Protein AF-A0A6I1JMB6-F1 (afdb_monomer)

Solvent-accessible surface area (backbone atoms only — not comparable to full-atom values): 2761 Å² total; per-residue (Å²): 133,89,84,88,83,80,87,78,79,77,93,71,37,62,70,42,79,77,42,78,45,96,86,60,25,40,36,29,36,20,67,72,70,73,42,79,46,78,42,69,118

Radius of gyration: 11.48 Å; Cα contacts (8 Å, |Δi|>4): 59; chains: 1; bounding box: 32×21×23 Å

Structure (mmCIF, N/CA/C/O backbone):
data_AF-A0A6I1JMB6-F1
#
_entry.id   AF-A0A6I1JMB6-F1
#
loop_
_atom_site.group_PDB
_atom_site.id
_atom_site.type_symbol
_atom_site.label_atom_id
_atom_site.label_alt_id
_atom_site.label_comp_id
_atom_site.label_asym_id
_atom_site.label_entity_id
_atom_site.label_seq_id
_atom_site.pdbx_PDB_ins_code
_atom_site.Cartn_x
_atom_site.Cartn_y
_atom_site.Cartn_z
_atom_site.occupancy
_atom_site.B_iso_or_equiv
_atom_site.auth_seq_id
_atom_site.auth_comp_id
_atom_site.auth_asym_id
_atom_site.auth_atom_id
_atom_site.pdbx_PDB_model_num
ATOM 1 N N . MET A 1 1 ? 25.734 0.231 -12.344 1.00 72.75 1 MET A N 1
ATOM 2 C CA . MET A 1 1 ? 24.395 0.418 -12.933 1.00 72.75 1 MET A CA 1
ATOM 3 C C . MET A 1 1 ? 23.574 1.170 -11.912 1.00 72.75 1 MET A C 1
ATOM 5 O O . MET A 1 1 ? 23.510 0.709 -10.780 1.00 72.75 1 MET A O 1
ATOM 9 N N . GLU A 1 2 ? 23.050 2.332 -12.284 1.00 82.38 2 GLU A N 1
ATOM 10 C CA . GLU A 1 2 ? 22.083 3.075 -11.469 1.00 82.38 2 GLU A CA 1
ATOM 11 C C . GLU A 1 2 ? 20.784 2.256 -11.390 1.00 82.38 2 GLU A C 1
ATOM 13 O O . GLU A 1 2 ? 20.390 1.650 -12.390 1.00 82.38 2 GLU A O 1
ATOM 18 N N . MET A 1 3 ? 20.136 2.198 -10.226 1.00 86.44 3 MET A N 1
ATOM 19 C CA . MET A 1 3 ? 18.789 1.631 -10.116 1.00 86.44 3 MET A CA 1
ATOM 20 C C . MET A 1 3 ? 17.772 2.749 -10.329 1.00 86.44 3 MET A C 1
ATOM 22 O O . MET A 1 3 ? 17.756 3.716 -9.571 1.00 86.44 3 MET A O 1
ATOM 26 N N . GLU A 1 4 ? 16.927 2.612 -11.347 1.00 91.50 4 GLU A N 1
ATOM 27 C CA . GLU A 1 4 ? 15.806 3.519 -11.584 1.00 91.50 4 GLU A CA 1
ATOM 28 C C . GLU A 1 4 ? 14.569 3.008 -10.835 1.00 91.50 4 GLU A C 1
ATOM 30 O O . GLU A 1 4 ? 14.164 1.854 -10.991 1.00 91.50 4 GLU A O 1
ATOM 35 N N . PHE A 1 5 ? 13.976 3.865 -10.005 1.00 91.44 5 PHE A N 1
ATOM 36 C CA . PHE A 1 5 ? 12.758 3.563 -9.256 1.00 91.44 5 PHE A CA 1
ATOM 37 C C . PHE A 1 5 ? 11.577 4.352 -9.831 1.00 91.44 5 PHE A C 1
ATOM 39 O O . PHE A 1 5 ? 11.690 5.552 -10.072 1.00 91.44 5 PHE A O 1
ATOM 46 N N . ARG A 1 6 ? 10.424 3.689 -9.993 1.00 91.00 6 ARG A N 1
ATOM 47 C CA . ARG A 1 6 ? 9.135 4.315 -10.330 1.00 91.00 6 ARG A CA 1
ATOM 48 C C . ARG A 1 6 ? 8.230 4.305 -9.101 1.00 91.00 6 ARG A C 1
ATOM 50 O O . ARG A 1 6 ? 7.987 3.246 -8.527 1.00 91.00 6 ARG A O 1
ATOM 57 N N . GLU A 1 7 ? 7.694 5.463 -8.729 1.00 92.94 7 GLU A N 1
ATOM 58 C CA . GLU A 1 7 ? 6.651 5.556 -7.705 1.00 92.94 7 GLU A CA 1
ATOM 59 C C . GLU A 1 7 ? 5.326 5.004 -8.259 1.00 92.94 7 GLU A C 1
ATOM 61 O O . GLU A 1 7 ? 4.858 5.4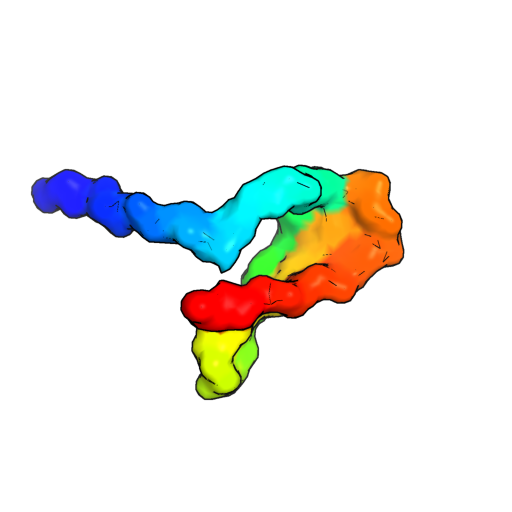38 -9.313 1.00 92.94 7 GLU A O 1
ATOM 66 N N . LEU A 1 8 ? 4.739 4.017 -7.573 1.00 91.88 8 LEU A N 1
ATOM 67 C CA . LEU A 1 8 ? 3.458 3.403 -7.962 1.00 91.88 8 LEU A CA 1
ATOM 68 C C . LEU A 1 8 ? 2.262 4.002 -7.209 1.00 91.88 8 LEU A C 1
ATOM 70 O O . LEU A 1 8 ? 1.154 4.038 -7.736 1.00 91.88 8 LEU A O 1
ATOM 74 N N . ALA A 1 9 ? 2.471 4.460 -5.975 1.00 95.50 9 ALA A N 1
ATOM 75 C CA . ALA A 1 9 ? 1.451 5.087 -5.144 1.00 95.50 9 ALA A CA 1
ATOM 76 C C . ALA A 1 9 ? 2.103 5.962 -4.068 1.00 95.50 9 ALA A C 1
ATOM 78 O O . ALA A 1 9 ? 3.210 5.672 -3.617 1.00 95.50 9 ALA A O 1
ATOM 79 N N . SER A 1 10 ? 1.374 6.981 -3.616 1.00 96.38 10 SER A N 1
ATOM 80 C CA . SER A 1 10 ? 1.774 7.895 -2.546 1.00 96.38 10 SER A CA 1
ATOM 81 C C . SER A 1 10 ? 0.620 8.122 -1.559 1.00 96.38 10 SER A C 1
ATOM 83 O O . SER A 1 10 ? -0.523 7.738 -1.815 1.00 96.38 10 SER A O 1
ATOM 85 N N . GLY A 1 11 ? 0.909 8.704 -0.389 1.00 97.62 11 GLY A N 1
ATOM 86 C CA . GLY A 1 11 ? -0.113 9.015 0.626 1.00 97.62 11 GLY A CA 1
ATOM 87 C C . GLY A 1 11 ? -0.680 7.804 1.3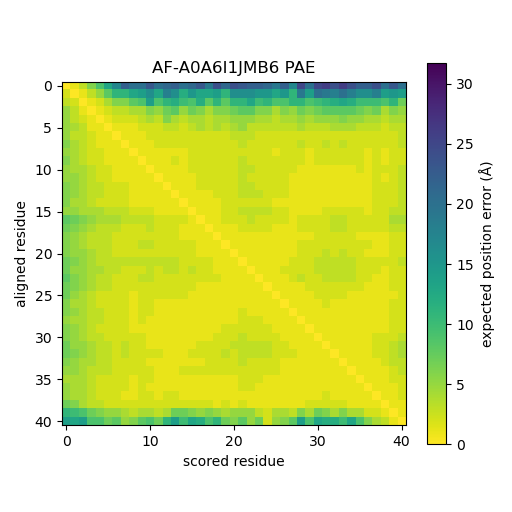84 1.00 97.62 11 GLY A C 1
ATOM 88 O O . GLY A 1 11 ? -1.769 7.885 1.959 1.00 97.62 11 GLY A O 1
ATOM 89 N N . LEU A 1 12 ? 0.041 6.683 1.378 1.00 97.81 12 LEU A N 1
ATOM 90 C CA . LEU A 1 12 ? -0.307 5.477 2.126 1.00 97.81 12 LEU A CA 1
ATOM 91 C C . LEU A 1 12 ? 0.003 5.648 3.619 1.00 97.81 12 LEU A C 1
ATOM 93 O O . LEU A 1 12 ? 0.988 6.290 3.988 1.00 97.81 12 LEU A O 1
ATOM 97 N N . LEU A 1 13 ? -0.812 5.048 4.484 1.00 98.50 13 LEU A N 1
ATOM 98 C CA . LEU A 1 13 ? -0.651 5.141 5.936 1.00 98.50 13 LEU A CA 1
ATOM 99 C C . LEU A 1 13 ? -0.052 3.856 6.511 1.00 98.50 13 LEU A C 1
ATOM 101 O O . LEU A 1 13 ? -0.774 2.903 6.803 1.00 98.50 13 LEU A O 1
ATOM 105 N N . PHE A 1 14 ? 1.268 3.873 6.713 1.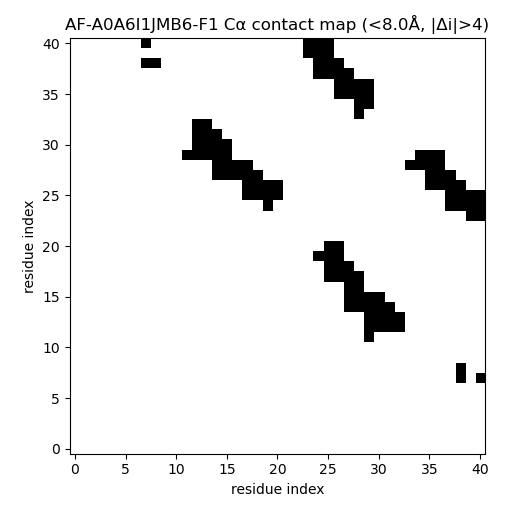00 97.81 14 PHE A N 1
ATOM 106 C CA . PHE A 1 14 ? 2.058 2.738 7.208 1.00 97.81 14 PHE A CA 1
ATOM 107 C C . PHE A 1 14 ? 1.812 1.463 6.363 1.00 97.81 14 PHE A C 1
ATOM 109 O O . PHE A 1 14 ? 1.149 0.527 6.825 1.00 97.81 14 PHE A O 1
ATOM 116 N N . PRO A 1 15 ? 2.246 1.470 5.084 1.00 97.62 15 PRO A N 1
ATOM 117 C CA . PRO A 1 15 ? 2.024 0.367 4.157 1.00 97.62 15 PRO A CA 1
ATOM 118 C C . PRO A 1 15 ? 2.945 -0.826 4.441 1.00 97.62 15 PRO A C 1
ATOM 120 O O 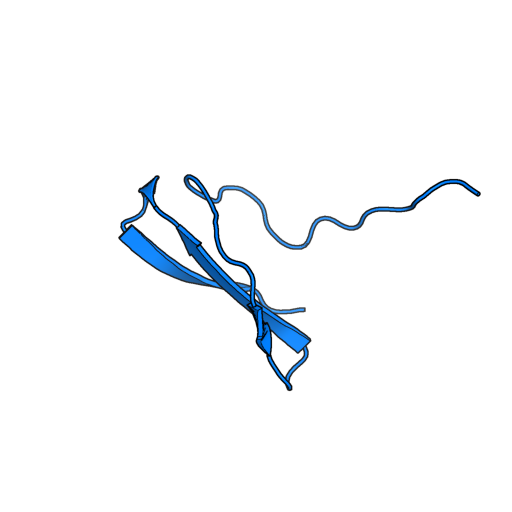. PRO A 1 15 ? 4.147 -0.644 4.592 1.00 97.62 15 PRO A O 1
ATOM 123 N N . GLU A 1 16 ? 2.399 -2.041 4.443 1.00 98.00 16 GLU A N 1
ATOM 124 C CA . GLU A 1 16 ? 3.145 -3.281 4.684 1.00 98.00 16 GLU A CA 1
ATOM 125 C C . GLU A 1 16 ? 2.629 -4.451 3.838 1.00 98.00 16 GLU A C 1
ATOM 127 O O . GLU A 1 16 ? 1.506 -4.442 3.323 1.00 98.00 16 GLU A O 1
ATOM 132 N N . GLY A 1 17 ? 3.461 -5.488 3.726 1.00 96.62 17 GLY A N 1
ATOM 133 C CA . GLY A 1 17 ? 3.104 -6.761 3.093 1.00 96.62 17 GLY A CA 1
ATOM 134 C C . GLY A 1 17 ? 2.620 -6.646 1.640 1.00 96.62 17 GLY A C 1
ATOM 135 O O . GLY A 1 17 ? 1.560 -7.198 1.335 1.00 96.62 17 GLY A O 1
ATOM 136 N N . PRO A 1 18 ? 3.338 -5.941 0.741 1.00 96.50 18 PRO 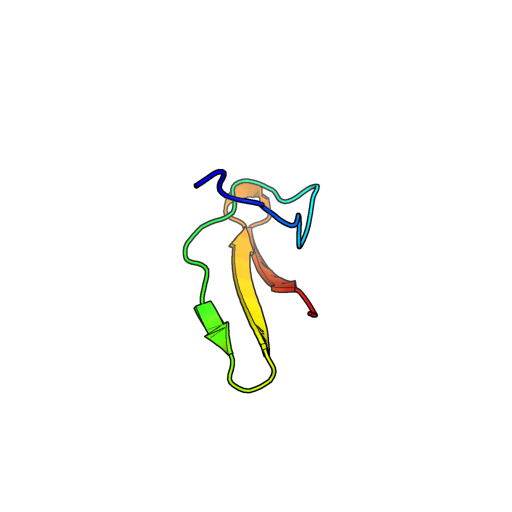A N 1
ATOM 137 C CA . PRO A 1 18 ? 2.941 -5.857 -0.658 1.00 96.50 18 PRO A CA 1
ATOM 138 C C . PRO A 1 18 ? 2.955 -7.241 -1.323 1.00 96.50 18 PRO A C 1
ATOM 140 O O . PRO A 1 18 ? 3.907 -8.010 -1.184 1.00 96.50 18 PRO A O 1
ATOM 143 N N . VAL A 1 19 ? 1.909 -7.532 -2.095 1.00 97.88 19 VAL A N 1
ATOM 144 C CA . VAL A 1 19 ? 1.765 -8.734 -2.922 1.00 97.88 19 VAL A CA 1
ATOM 145 C C . VAL A 1 19 ? 1.390 -8.315 -4.337 1.00 97.88 19 VAL A C 1
ATOM 147 O O . VAL A 1 19 ? 0.435 -7.567 -4.547 1.00 97.88 19 VAL A O 1
ATOM 150 N N . ILE A 1 20 ? 2.136 -8.819 -5.316 1.00 96.56 20 ILE A N 1
ATOM 151 C CA . ILE A 1 20 ? 1.862 -8.605 -6.738 1.00 96.56 20 ILE A CA 1
ATOM 152 C C . ILE A 1 20 ? 0.825 -9.635 -7.188 1.00 96.56 20 ILE A C 1
ATOM 154 O O . ILE A 1 20 ? 1.002 -10.837 -6.984 1.00 96.56 20 ILE A O 1
ATOM 158 N N . LEU A 1 21 ? -0.262 -9.165 -7.794 1.00 97.00 21 LEU A N 1
ATOM 159 C CA . LEU A 1 21 ? -1.299 -10.013 -8.369 1.00 97.00 21 LEU A CA 1
ATOM 160 C C . LEU A 1 21 ? -1.007 -10.333 -9.840 1.00 97.00 21 LEU A C 1
ATOM 162 O O . LEU A 1 21 ? -0.212 -9.671 -10.505 1.00 97.00 21 LEU A O 1
ATOM 166 N N . ALA A 1 22 ? -1.697 -11.343 -10.374 1.00 97.19 22 ALA A N 1
ATOM 167 C CA . ALA A 1 22 ? -1.534 -11.782 -11.762 1.00 97.19 22 ALA A CA 1
ATOM 168 C C . ALA A 1 22 ? -1.913 -10.712 -12.808 1.00 97.19 22 ALA A C 1
ATOM 170 O O . ALA A 1 22 ? -1.423 -10.766 -13.931 1.00 97.19 22 ALA A O 1
ATOM 171 N N . ASP A 1 23 ? -2.763 -9.743 -12.450 1.00 95.94 23 ASP A N 1
ATOM 172 C CA . ASP A 1 23 ? -3.139 -8.601 -13.301 1.00 95.94 23 ASP A CA 1
ATOM 173 C C . ASP A 1 23 ? -2.112 -7.449 -13.255 1.00 95.94 23 ASP A C 1
ATOM 175 O O . ASP A 1 23 ? -2.348 -6.386 -13.826 1.00 95.94 23 ASP A O 1
ATOM 179 N N . GLY A 1 24 ? -0.981 -7.644 -12.568 1.00 94.62 24 GLY A N 1
ATOM 180 C CA . GLY A 1 24 ? 0.074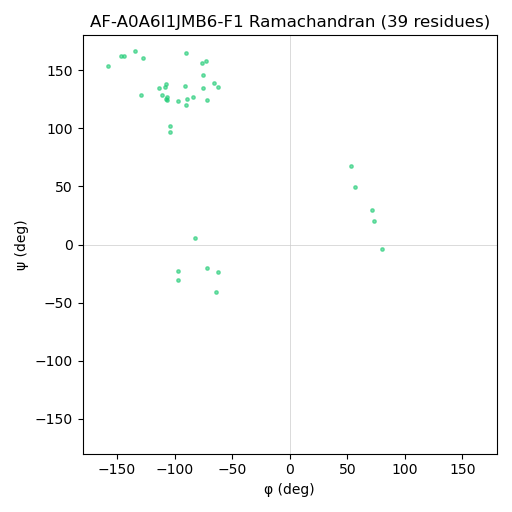 -6.646 -12.399 1.00 94.62 24 GLY A CA 1
ATOM 181 C C . GLY A 1 24 ? -0.215 -5.599 -11.323 1.00 94.62 24 GLY A C 1
ATOM 182 O O . GLY A 1 24 ? 0.646 -4.768 -11.048 1.00 94.62 24 GLY A O 1
ATOM 183 N N . SER A 1 25 ? -1.393 -5.627 -10.694 1.00 96.88 25 SER A N 1
ATOM 184 C CA . SER A 1 25 ? -1.687 -4.751 -9.561 1.00 96.88 25 SER A CA 1
ATOM 185 C C . SER A 1 25 ? -0.935 -5.183 -8.300 1.00 96.88 25 SER A C 1
ATOM 187 O O . SER A 1 25 ? -0.548 -6.345 -8.146 1.00 96.88 25 SER A O 1
ATOM 189 N N . VAL A 1 26 ? -0.762 -4.245 -7.370 1.00 97.50 26 VAL A N 1
ATOM 190 C CA . VAL A 1 26 ? -0.176 -4.512 -6.052 1.00 97.50 26 VAL A CA 1
ATOM 191 C C . VAL A 1 26 ? -1.254 -4.363 -4.992 1.00 97.50 26 VAL A C 1
ATOM 193 O O . VAL A 1 26 ? -1.945 -3.347 -4.937 1.00 97.50 26 VAL A O 1
ATOM 196 N N . VAL A 1 27 ? -1.398 -5.366 -4.134 1.00 98.00 27 VAL A N 1
ATOM 197 C CA . VAL A 1 27 ? -2.235 -5.287 -2.935 1.00 98.00 27 VAL A CA 1
ATOM 198 C C . VAL A 1 27 ? -1.338 -5.206 -1.712 1.00 98.00 27 VAL A C 1
ATOM 200 O O . VAL A 1 27 ? -0.332 -5.904 -1.638 1.00 98.00 27 VAL A O 1
ATOM 203 N N . LEU A 1 28 ? -1.695 -4.355 -0.758 1.00 98.31 28 LEU A N 1
ATOM 204 C CA . LEU A 1 28 ? -0.949 -4.156 0.479 1.00 98.31 28 LEU A CA 1
ATOM 205 C C . LEU A 1 28 ? -1.892 -3.828 1.641 1.00 98.31 28 LEU A C 1
ATOM 207 O O . LEU A 1 28 ? -3.035 -3.418 1.429 1.00 98.31 28 LEU A O 1
ATOM 211 N N . VAL A 1 29 ? -1.406 -3.980 2.869 1.00 98.69 29 VAL A N 1
ATOM 212 C CA . VAL A 1 29 ? -2.103 -3.512 4.073 1.00 98.69 29 VAL A CA 1
ATOM 213 C C . VAL A 1 29 ? -1.645 -2.092 4.384 1.00 98.69 29 VAL A C 1
ATOM 215 O O . VAL A 1 29 ? -0.454 -1.810 4.355 1.00 98.69 29 VAL A O 1
ATOM 218 N N . GLU A 1 30 ? -2.573 -1.204 4.730 1.00 98.56 30 GLU A N 1
ATOM 219 C CA . GLU A 1 30 ? -2.269 0.084 5.357 1.00 98.56 30 GLU A CA 1
ATOM 220 C C . GLU A 1 30 ? -2.601 -0.007 6.851 1.00 98.56 30 GLU A C 1
ATOM 222 O O . GLU A 1 30 ? -3.771 0.072 7.231 1.00 98.56 30 GLU A O 1
ATOM 227 N N . ILE A 1 31 ? -1.595 -0.170 7.718 1.00 98.50 31 ILE A N 1
ATOM 228 C CA . ILE A 1 31 ? -1.814 -0.332 9.168 1.00 98.50 31 ILE A CA 1
ATOM 229 C C . ILE A 1 31 ? -2.436 0.935 9.764 1.00 98.50 31 ILE A C 1
ATOM 231 O O . ILE A 1 31 ? -3.366 0.851 10.564 1.00 98.50 31 ILE A O 1
ATOM 235 N N . GLY A 1 32 ? -1.975 2.114 9.338 1.00 98.38 32 GLY A N 1
ATOM 236 C CA . GLY A 1 32 ? -2.488 3.393 9.830 1.00 98.38 32 GLY A CA 1
ATOM 237 C C . GLY A 1 32 ? -3.897 3.728 9.333 1.00 98.38 32 GLY A C 1
ATOM 238 O O . GLY A 1 32 ? -4.581 4.538 9.953 1.00 98.38 32 GLY A O 1
ATOM 239 N N . ARG A 1 33 ? -4.345 3.103 8.235 1.00 98.12 33 ARG A N 1
ATOM 240 C CA . ARG A 1 33 ? -5.710 3.254 7.701 1.00 98.12 33 ARG A CA 1
ATOM 241 C C . ARG A 1 33 ? -6.647 2.121 8.136 1.00 98.1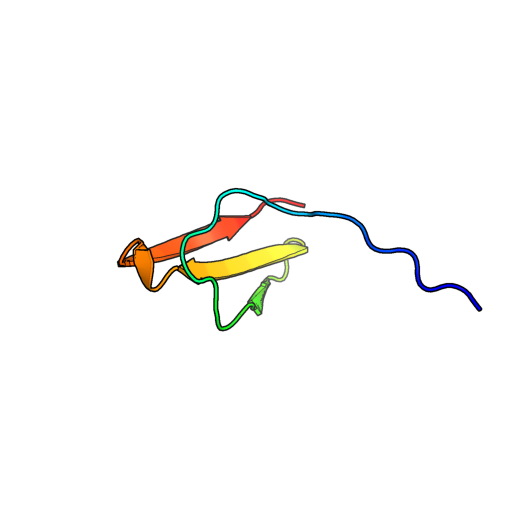2 33 ARG A C 1
ATOM 243 O O . ARG A 1 33 ? -7.858 2.312 8.134 1.00 98.12 33 ARG A O 1
ATOM 250 N N . GLY A 1 34 ? -6.105 0.959 8.505 1.00 98.25 34 GLY A N 1
ATOM 251 C CA . GLY A 1 34 ? -6.878 -0.240 8.834 1.00 98.25 34 GLY A CA 1
ATOM 252 C C . GLY A 1 34 ? -7.528 -0.899 7.613 1.00 98.25 34 GLY A C 1
ATOM 253 O O . GLY A 1 34 ? -8.597 -1.492 7.737 1.00 98.25 34 GLY A O 1
ATOM 254 N N . THR A 1 35 ? -6.922 -0.772 6.428 1.00 98.38 35 THR A N 1
ATOM 255 C CA . THR A 1 35 ? -7.486 -1.265 5.160 1.00 98.38 35 THR A CA 1
ATOM 256 C C . THR A 1 35 ? -6.516 -2.158 4.400 1.00 98.38 35 THR A C 1
ATOM 258 O O . THR A 1 35 ? -5.302 -2.103 4.587 1.00 98.38 35 THR A O 1
ATOM 261 N N . VAL A 1 36 ? -7.073 -2.955 3.489 1.00 98.44 36 VAL A N 1
ATOM 262 C CA . VAL A 1 36 ? -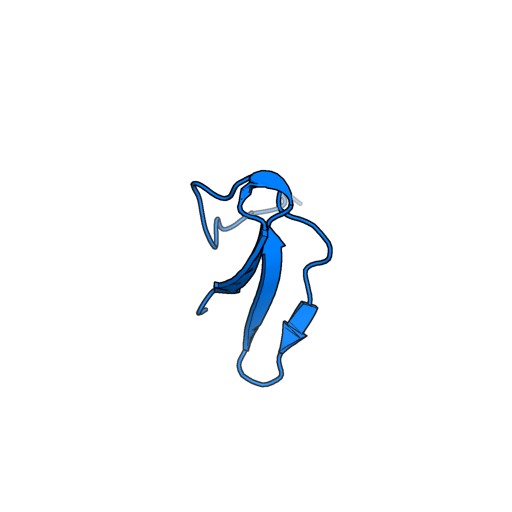6.326 -3.560 2.385 1.00 98.44 36 VAL A CA 1
ATOM 263 C C . VAL A 1 36 ? -6.537 -2.682 1.158 1.00 98.44 36 VAL A C 1
ATOM 265 O O . VAL A 1 36 ? -7.677 -2.435 0.763 1.00 98.44 36 VAL A O 1
ATOM 268 N N . THR A 1 37 ? -5.447 -2.209 0.567 1.00 98.06 37 THR A N 1
ATOM 269 C CA . THR A 1 37 ? -5.455 -1.258 -0.547 1.00 98.06 37 THR A CA 1
ATOM 270 C C . THR A 1 37 ? -4.906 -1.925 -1.798 1.00 98.06 37 THR A C 1
ATOM 272 O O . THR A 1 37 ? -3.890 -2.616 -1.747 1.00 98.06 37 THR A O 1
ATOM 275 N N . LYS A 1 38 ? -5.591 -1.729 -2.930 1.00 97.88 38 LYS A N 1
ATOM 276 C CA . LYS A 1 38 ? -5.177 -2.214 -4.253 1.00 97.88 38 LYS A CA 1
ATOM 277 C C . LYS A 1 38 ? -4.696 -1.032 -5.100 1.00 97.88 38 LYS A C 1
ATOM 279 O O . LYS A 1 38 ? -5.444 -0.077 -5.288 1.00 97.88 38 LYS A O 1
ATOM 284 N N . VAL A 1 39 ? -3.475 -1.117 -5.619 1.00 97.44 39 VAL A N 1
ATOM 285 C CA . VAL A 1 39 ? -2.828 -0.135 -6.503 1.00 97.44 39 VAL A CA 1
ATOM 286 C C . VAL A 1 39 ? -2.795 -0.702 -7.922 1.00 97.44 39 VAL A C 1
ATOM 288 O O . VAL A 1 39 ? -2.304 -1.811 -8.135 1.00 97.44 39 VAL A O 1
ATOM 291 N N . ALA A 1 40 ? -3.355 0.034 -8.884 1.00 90.69 40 ALA A N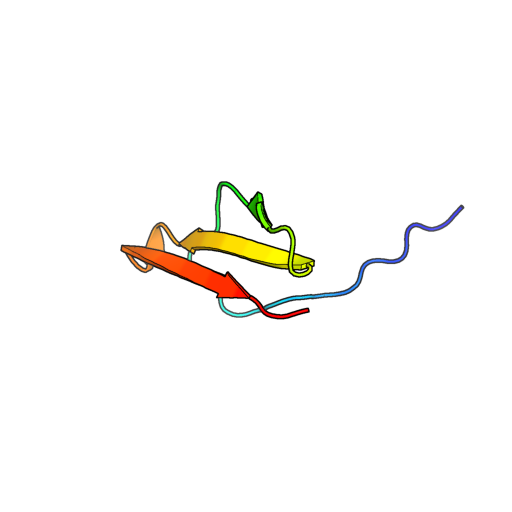 1
ATOM 292 C CA . ALA A 1 40 ? -3.309 -0.332 -10.300 1.00 90.69 40 ALA A CA 1
ATOM 293 C C . ALA A 1 40 ? -1.914 -0.045 -10.914 1.00 90.69 40 ALA A C 1
ATOM 295 O O . ALA A 1 40 ? -1.199 0.793 -10.365 1.00 90.69 40 ALA A O 1
ATOM 296 N N . PRO A 1 41 ? -1.522 -0.729 -12.009 1.00 80.69 41 PRO A N 1
ATOM 297 C CA . PRO A 1 41 ? -0.212 -0.562 -12.664 1.00 80.69 41 PRO A CA 1
ATOM 298 C C . PRO A 1 41 ? 0.097 0.845 -13.208 1.00 80.69 41 PRO A C 1
ATOM 300 O O . PRO A 1 41 ? -0.854 1.574 -13.563 1.00 80.69 41 PRO A O 1
#

Secondary structure (DSSP, 8-state):
-PPP--------SSEEEEEE-TTS-EEEEETTTTEEEEE--

Sequence (41 aa):
MEMEFRELASGLLFPEGPVILADGSVVLVEIGRGTVTKVAP

Foldseek 3Di:
DDDDDDDQDDPAACWDDWDQDPQRWIWTDRPRVRDIDITDD

pLDDT: mean 94.99, std 5.48, range [72.75, 98.69]

Mean predicted aligned error: 3.17 Å

Nearest PDB structures (foldseek):
  8dk0-assembly1_A  TM=9.765E-01  e=1.828E-02  Rhodopseudomonas palustris CGA009
  3ww8-assembly1_B  TM=8.326E-01  e=4.286E-01  unclassified
  3ww7-assembly1_C  TM=8.339E-01  e=9.281E-01  unclassified
  3wwf-assembly1_C  TM=8.270E-01  e=1.281E+00  unclassified
  4qoa-assembly1_A-2  TM=4.759E-01  e=1.457E+00  Bacteroides uniformis ATCC 8492